Protein AF-A0A1Q9PH76-F1 (afdb_monomer)

Solvent-accessible surface area (backbone atoms only — not comparable to full-atom values): 3782 Å² total; per-residue (Å²): 137,91,77,54,82,52,67,74,78,48,44,24,76,36,69,50,79,48,55,94,69,63,47,92,38,44,30,66,85,55,56,65,70,29,42,30,23,43,37,91,51,100,55,34,34,29,47,54,96,94,39,84,41,82,40,61,96,85,77,77,96

Secondary structure (DSSP, 8-state):
----EEEEEEE--EE-S-GGG--TTEESSSPTTPEEEEESSS-EEEEETTEEEEE-TT---

Nearest PDB structures (foldseek):
  8fno-assembly1_G  TM=4.168E-01  e=8.233E+00  Homo sapiens
  6rwl-assembly1_D  TM=3.636E-01  e=9.957E+00  Simian immunodeficiency virus

Radius of gyration: 11.11 Å; Cα contacts (8 Å, |Δi|>4): 117; chains: 1; bounding box: 27×23×29 Å

pLDDT: mean 73.96, std 11.11, range [44.81, 89.62]

Sequence (61 aa):
MNYILGEPIGEIVRQTDKAWRFKDGTANKLPVGAKIYETDTEITNVIVDEKEIPYLKMLEG

Foldseek 3Di:
DDKDWADFPDEQQEEDQDPVPDDPSYAPPADGGWTWTDIPDPWIWTADPNDIDTDPSPPGD

Mean predicted aligned error: 7.52 Å

Structure (mmCIF, N/CA/C/O backbone):
data_AF-A0A1Q9PH76-F1
#
_entry.id   AF-A0A1Q9PH76-F1
#
loop_
_atom_site.group_PDB
_atom_site.id
_ato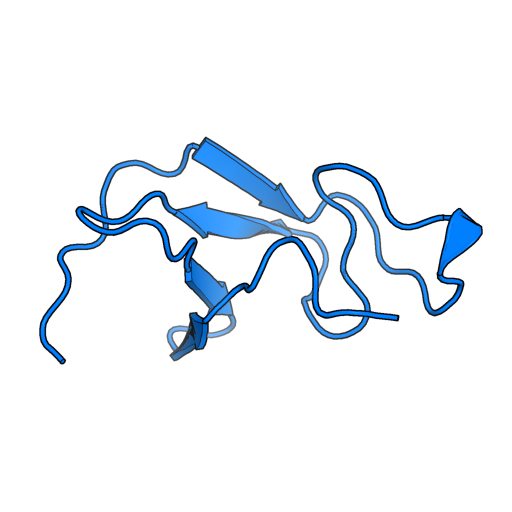m_site.type_symbol
_atom_site.label_atom_id
_atom_site.label_alt_id
_atom_site.label_comp_id
_atom_site.label_asym_id
_atom_site.label_entity_id
_atom_site.label_seq_id
_atom_site.pdbx_PDB_ins_code
_atom_site.Cartn_x
_atom_site.Cartn_y
_atom_site.Cartn_z
_atom_site.occupancy
_atom_site.B_iso_or_equiv
_atom_site.auth_seq_id
_atom_site.auth_comp_id
_atom_site.auth_asym_id
_atom_site.auth_atom_id
_atom_site.pdbx_PDB_model_num
ATOM 1 N N . MET A 1 1 ? -2.962 3.430 19.162 1.00 49.75 1 MET A N 1
ATOM 2 C CA . MET A 1 1 ? -3.800 4.291 18.304 1.00 49.75 1 MET A CA 1
ATOM 3 C C . MET A 1 1 ? -4.921 3.409 17.796 1.00 49.75 1 MET A C 1
ATOM 5 O O . MET A 1 1 ? -4.601 2.377 17.228 1.00 49.75 1 MET A O 1
ATOM 9 N N . ASN A 1 2 ? -6.179 3.743 18.090 1.00 55.94 2 ASN A N 1
ATOM 10 C CA . ASN A 1 2 ? -7.341 3.057 17.522 1.00 55.94 2 ASN A CA 1
ATOM 11 C C . ASN A 1 2 ? -7.792 3.906 16.333 1.00 55.94 2 ASN A C 1
ATOM 13 O O . ASN A 1 2 ? -8.182 5.049 16.553 1.00 55.94 2 ASN A O 1
ATOM 17 N N . TYR A 1 3 ? -7.676 3.384 15.119 1.00 62.75 3 TYR A N 1
ATOM 18 C CA . TYR A 1 3 ? -8.289 3.953 13.917 1.00 62.75 3 TYR A CA 1
ATOM 19 C C . TYR A 1 3 ? -9.346 2.969 13.417 1.00 62.75 3 TYR A C 1
ATOM 21 O O . TYR A 1 3 ? -9.280 1.775 13.727 1.00 62.75 3 TYR A O 1
ATOM 29 N N . ILE A 1 4 ? -10.318 3.456 12.654 1.00 69.75 4 ILE A N 1
ATOM 30 C CA . ILE A 1 4 ? -11.331 2.605 12.022 1.00 69.75 4 ILE A CA 1
ATOM 31 C C . ILE A 1 4 ? -10.932 2.410 10.560 1.00 69.75 4 ILE A C 1
ATOM 33 O O . ILE A 1 4 ? -10.673 3.377 9.845 1.00 69.75 4 ILE A O 1
ATOM 37 N N . LEU A 1 5 ? -10.869 1.154 10.112 1.00 70.88 5 LEU A N 1
ATOM 38 C CA . LEU A 1 5 ? -10.723 0.840 8.692 1.00 70.88 5 LEU A CA 1
ATOM 39 C C . LEU A 1 5 ? -12.018 1.214 7.960 1.00 70.88 5 LEU A C 1
ATOM 41 O O . LEU A 1 5 ? -13.086 0.688 8.283 1.00 70.88 5 LEU A O 1
ATOM 45 N N . GLY A 1 6 ? -11.916 2.126 6.995 1.00 73.62 6 GLY A N 1
ATOM 46 C CA . GLY A 1 6 ? -13.011 2.515 6.111 1.00 73.62 6 GLY A CA 1
ATOM 47 C C . GLY A 1 6 ? -13.206 1.548 4.940 1.00 73.62 6 GLY A C 1
ATOM 48 O O . GLY A 1 6 ? -12.754 0.401 4.958 1.00 73.62 6 GLY A O 1
ATOM 49 N N . GLU A 1 7 ? -13.886 2.016 3.893 1.00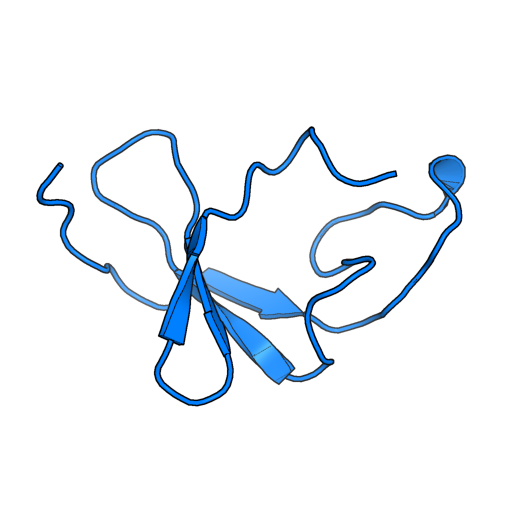 78.75 7 GLU A N 1
ATOM 50 C CA . GLU A 1 7 ? -14.019 1.259 2.646 1.00 78.75 7 GLU A CA 1
ATOM 51 C C . GLU A 1 7 ? -12.667 1.155 1.909 1.00 78.75 7 GLU A C 1
ATOM 53 O O . GLU A 1 7 ? -11.820 2.050 2.015 1.00 78.75 7 GLU A O 1
ATOM 58 N N . PRO A 1 8 ? -12.421 0.062 1.162 1.00 81.56 8 PRO A N 1
ATOM 59 C CA . PRO A 1 8 ? -11.234 -0.039 0.327 1.00 81.56 8 PRO A CA 1
ATOM 60 C C . PRO A 1 8 ? -11.304 1.000 -0.797 1.00 81.56 8 PRO A C 1
ATOM 62 O O . PRO A 1 8 ? -12.213 0.977 -1.625 1.00 81.56 8 PRO A O 1
ATOM 65 N N . ILE A 1 9 ? -10.311 1.882 -0.850 1.00 84.62 9 ILE A N 1
ATOM 66 C CA . ILE A 1 9 ? -10.216 2.971 -1.834 1.00 84.62 9 ILE A CA 1
ATOM 67 C C . ILE A 1 9 ? -9.309 2.624 -3.021 1.00 84.62 9 ILE A C 1
ATOM 69 O O . ILE A 1 9 ? -9.231 3.375 -3.992 1.00 84.62 9 ILE A O 1
ATOM 73 N N . GLY A 1 10 ? -8.600 1.494 -2.954 1.00 84.38 10 GLY A N 1
ATOM 74 C CA . GLY A 1 10 ? -7.728 1.039 -4.029 1.00 84.38 10 GLY A CA 1
ATOM 75 C C . GLY A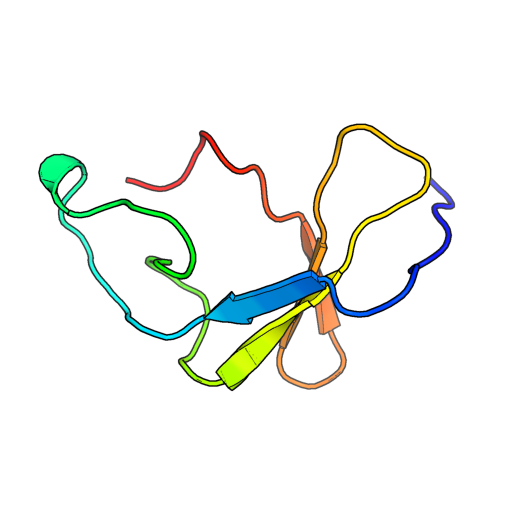 1 10 ? -6.986 -0.249 -3.703 1.00 84.38 10 GLY A C 1
ATOM 76 O O . GLY A 1 10 ? -7.237 -0.907 -2.693 1.00 84.38 10 GLY A O 1
ATOM 77 N N . GLU A 1 11 ? -6.042 -0.596 -4.570 1.00 88.50 11 GLU A N 1
ATOM 78 C CA . GLU A 1 11 ? -5.196 -1.775 -4.421 1.00 88.50 11 GLU A CA 1
ATOM 79 C C . GLU A 1 11 ? -3.782 -1.522 -4.951 1.00 88.50 11 GLU A C 1
ATOM 81 O O . GLU A 1 11 ? -3.542 -0.631 -5.773 1.00 88.50 11 GLU A O 1
ATOM 86 N N . ILE A 1 12 ? -2.833 -2.327 -4.483 1.00 87.50 12 ILE A N 1
ATOM 87 C CA . ILE A 1 12 ? -1.491 -2.369 -5.052 1.00 87.50 12 ILE A CA 1
ATOM 88 C C . ILE A 1 12 ? -1.557 -3.110 -6.383 1.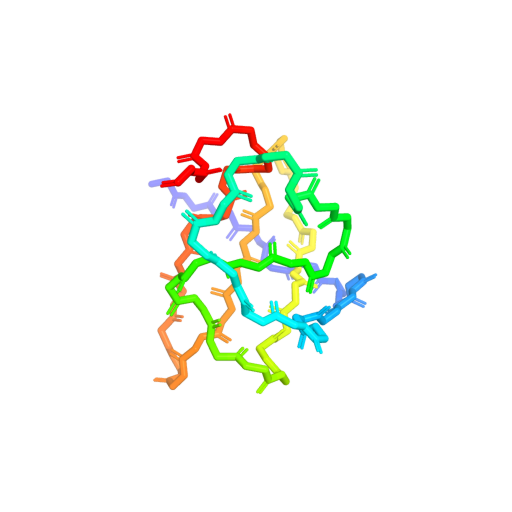00 87.50 12 ILE A C 1
ATOM 90 O O . ILE A 1 12 ? -1.807 -4.309 -6.431 1.00 87.50 12 ILE A O 1
ATOM 94 N N . VAL A 1 13 ? -1.277 -2.403 -7.471 1.00 89.62 13 VAL A N 1
ATOM 95 C CA . VAL A 1 13 ? -1.252 -2.960 -8.830 1.00 89.62 13 VAL A CA 1
ATOM 96 C C . VAL A 1 13 ? 0.168 -3.267 -9.301 1.00 89.62 13 VAL A C 1
ATOM 98 O O . VAL A 1 13 ? 0.355 -3.964 -10.299 1.00 89.62 13 VAL A O 1
ATOM 101 N N . ARG A 1 14 ? 1.197 -2.744 -8.614 1.00 86.38 14 ARG A N 1
ATOM 102 C CA . ARG A 1 14 ? 2.595 -2.936 -9.023 1.00 86.38 14 ARG A CA 1
ATOM 103 C C . ARG A 1 14 ? 3.589 -2.861 -7.867 1.00 86.38 14 ARG A C 1
ATOM 105 O O . ARG A 1 14 ? 3.464 -2.017 -6.988 1.00 86.38 14 ARG A O 1
ATOM 112 N N . GLN A 1 15 ? 4.647 -3.668 -7.947 1.00 88.94 15 GLN A N 1
ATOM 113 C CA . GLN A 1 15 ? 5.818 -3.549 -7.076 1.00 88.94 15 GLN A CA 1
ATOM 114 C C . GLN A 1 15 ? 6.998 -2.852 -7.772 1.00 88.94 15 GLN A C 1
ATOM 116 O O . GLN A 1 15 ? 7.238 -3.061 -8.967 1.00 88.94 15 GLN A O 1
ATOM 121 N N . THR A 1 16 ? 7.735 -2.000 -7.054 1.00 83.56 16 THR A N 1
ATOM 122 C CA . THR A 1 16 ? 8.980 -1.389 -7.550 1.00 83.56 16 THR A CA 1
ATOM 123 C C . THR A 1 16 ? 9.920 -0.985 -6.412 1.00 83.56 16 THR A C 1
ATOM 125 O O . THR A 1 16 ? 9.489 -0.629 -5.327 1.00 83.56 16 THR A O 1
ATOM 128 N N . ASP A 1 17 ? 11.217 -0.966 -6.690 1.00 83.12 17 ASP A N 1
ATOM 129 C CA . ASP A 1 17 ? 12.320 -0.514 -5.822 1.00 83.12 17 ASP A CA 1
ATOM 130 C C . ASP A 1 17 ? 12.994 0.767 -6.338 1.00 83.12 17 ASP A C 1
ATOM 132 O O . ASP A 1 17 ? 14.130 1.095 -6.011 1.00 83.12 17 ASP A O 1
ATOM 136 N N . LYS A 1 18 ? 12.312 1.470 -7.244 1.00 81.69 18 LYS A N 1
ATOM 137 C CA . LYS A 1 18 ? 12.827 2.671 -7.894 1.00 81.69 18 LYS A CA 1
ATOM 138 C C . LYS A 1 18 ? 11.949 3.832 -7.489 1.00 81.69 18 LYS A C 1
ATOM 140 O O . LYS A 1 18 ? 10.835 3.925 -7.999 1.00 81.69 18 LYS A O 1
ATOM 145 N N . ALA A 1 19 ? 12.480 4.742 -6.674 1.00 78.44 19 ALA A N 1
ATOM 146 C CA . ALA A 1 19 ? 11.799 5.959 -6.219 1.00 78.44 19 ALA A CA 1
ATOM 147 C C . ALA A 1 19 ? 11.026 6.683 -7.346 1.00 78.44 19 ALA A C 1
ATOM 149 O O . ALA A 1 19 ? 9.846 6.982 -7.216 1.00 78.44 19 ALA A O 1
ATOM 150 N N . TRP A 1 20 ? 11.641 6.865 -8.522 1.00 78.75 20 TRP A N 1
ATOM 151 C CA . TRP A 1 20 ? 11.019 7.541 -9.676 1.00 78.75 20 TRP A CA 1
ATOM 152 C C . TRP A 1 20 ? 9.842 6.785 -10.317 1.00 78.75 20 TRP A C 1
ATOM 154 O O . TRP A 1 20 ? 9.125 7.332 -11.157 1.00 78.75 20 TRP A O 1
ATOM 164 N N . ARG A 1 21 ? 9.659 5.510 -9.969 1.00 76.75 21 ARG A N 1
ATOM 165 C CA . ARG A 1 21 ? 8.531 4.682 -10.390 1.00 76.75 21 ARG A CA 1
ATOM 166 C C . ARG A 1 21 ? 7.438 4.617 -9.331 1.00 76.75 21 ARG A C 1
ATOM 168 O O . ARG A 1 21 ? 6.436 3.974 -9.621 1.00 76.75 21 ARG A O 1
ATOM 175 N N . PHE A 1 22 ? 7.577 5.226 -8.157 1.00 78.00 22 P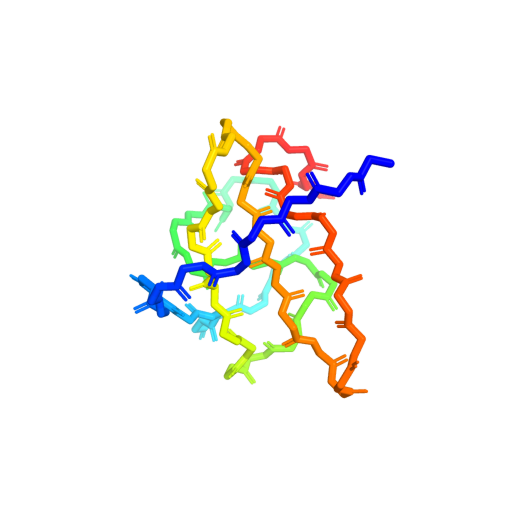HE A N 1
ATOM 176 C CA . PHE A 1 22 ? 6.472 5.263 -7.204 1.00 78.00 22 PHE A CA 1
ATOM 177 C C . PHE A 1 22 ? 5.370 6.189 -7.711 1.00 78.00 22 PHE A C 1
ATOM 179 O O . PHE A 1 22 ? 5.589 7.361 -8.008 1.00 78.00 22 PHE A O 1
ATOM 186 N N . LYS A 1 23 ? 4.191 5.599 -7.885 1.00 79.94 23 LYS A N 1
ATOM 187 C CA . LYS A 1 23 ? 2.933 6.222 -8.302 1.00 79.94 23 LYS A CA 1
ATOM 188 C C . LYS A 1 23 ? 1.810 5.546 -7.521 1.00 79.94 23 LYS A C 1
ATOM 190 O O . LYS A 1 23 ? 2.058 4.529 -6.870 1.00 79.94 23 LYS A O 1
ATOM 195 N N . ASP A 1 24 ? 0.589 6.052 -7.642 1.00 77.25 24 ASP A N 1
ATOM 196 C CA . ASP A 1 24 ? -0.586 5.433 -7.025 1.00 77.25 24 ASP A CA 1
ATOM 197 C C . ASP A 1 24 ? -0.664 3.926 -7.335 1.00 77.25 24 ASP A C 1
ATOM 199 O O . ASP A 1 24 ? -0.378 3.483 -8.453 1.00 77.25 24 ASP A O 1
ATOM 203 N N . GLY A 1 25 ? -0.971 3.127 -6.309 1.00 78.44 25 GLY A N 1
ATOM 204 C CA . GLY A 1 25 ? -1.016 1.664 -6.404 1.00 78.44 25 GLY A CA 1
ATOM 205 C C . GLY A 1 25 ? 0.350 0.988 -6.587 1.00 78.44 25 GLY A C 1
ATOM 206 O O . GLY A 1 25 ? 0.402 -0.190 -6.941 1.00 78.44 25 GLY A O 1
ATOM 207 N N . THR A 1 26 ? 1.461 1.705 -6.379 1.00 84.44 26 THR A N 1
ATOM 208 C CA . THR A 1 26 ? 2.810 1.125 -6.362 1.00 84.44 26 THR A CA 1
ATOM 209 C C . THR A 1 26 ? 3.347 1.033 -4.932 1.00 84.44 26 THR A C 1
ATOM 211 O O . THR A 1 26 ? 3.256 1.995 -4.172 1.00 84.44 26 THR A O 1
ATOM 214 N N . ALA A 1 27 ? 3.955 -0.100 -4.587 1.00 83.62 27 ALA A N 1
ATOM 215 C CA . ALA A 1 27 ? 4.664 -0.296 -3.322 1.00 83.62 27 ALA A CA 1
ATOM 216 C C . ALA A 1 27 ? 6.012 -0.989 -3.545 1.00 83.62 27 ALA A C 1
ATOM 218 O O . ALA A 1 27 ? 6.215 -1.639 -4.571 1.00 83.62 27 ALA A O 1
ATOM 219 N N . ASN A 1 28 ? 6.934 -0.891 -2.589 1.00 81.75 28 ASN A N 1
ATOM 220 C CA . ASN A 1 28 ? 8.146 -1.718 -2.620 1.00 81.75 28 ASN A CA 1
ATOM 221 C C . ASN A 1 28 ? 7.939 -3.053 -1.912 1.00 81.75 28 ASN A C 1
ATOM 223 O O . ASN A 1 28 ? 8.384 -4.088 -2.403 1.00 81.75 28 ASN A O 1
ATOM 227 N N . LYS A 1 29 ? 7.244 -3.022 -0.771 1.00 81.44 29 LYS A N 1
ATOM 228 C CA . LYS A 1 29 ? 7.138 -4.172 0.137 1.00 81.44 29 LYS A CA 1
ATOM 229 C C . LYS A 1 29 ? 5.782 -4.862 0.097 1.00 81.44 29 LYS A C 1
ATOM 231 O O . LYS A 1 29 ? 5.687 -6.031 0.456 1.00 81.44 29 LYS A O 1
ATOM 236 N N . LEU A 1 30 ? 4.738 -4.157 -0.331 1.00 83.75 30 LEU A N 1
ATOM 237 C CA . LEU A 1 30 ? 3.376 -4.687 -0.330 1.00 83.75 30 LEU A CA 1
ATOM 238 C C . LEU A 1 30 ? 3.123 -5.509 -1.599 1.00 83.75 30 LEU A C 1
ATOM 240 O O . LEU A 1 30 ? 3.516 -5.064 -2.682 1.00 83.75 30 LEU A O 1
ATOM 244 N N . PRO A 1 31 ? 2.501 -6.694 -1.498 1.00 84.69 31 PRO A N 1
ATOM 245 C CA . PRO A 1 31 ? 2.217 -7.536 -2.650 1.00 84.69 31 PRO A CA 1
ATOM 246 C C . PRO A 1 31 ? 1.147 -6.916 -3.550 1.00 84.69 31 PRO A C 1
ATOM 248 O O . PRO A 1 31 ? 0.273 -6.176 -3.098 1.00 84.69 31 PRO A O 1
ATOM 251 N N . VAL A 1 32 ? 1.199 -7.260 -4.837 1.00 87.94 32 VAL A N 1
ATOM 252 C CA . VAL A 1 32 ? 0.128 -6.927 -5.784 1.00 87.94 32 VAL A CA 1
ATOM 253 C C . VAL A 1 32 ? -1.176 -7.590 -5.327 1.00 87.94 32 VAL A C 1
ATOM 255 O O . VAL A 1 32 ? -1.175 -8.756 -4.939 1.00 87.94 32 VAL A O 1
ATOM 258 N N . GLY A 1 33 ? -2.274 -6.838 -5.359 1.00 85.31 33 GLY A N 1
ATOM 259 C CA . GLY A 1 33 ? -3.586 -7.235 -4.845 1.00 85.31 33 GLY A CA 1
ATOM 260 C C . GLY A 1 33 ? -3.829 -6.866 -3.377 1.00 85.31 33 GLY A C 1
ATOM 261 O O . GLY A 1 33 ? -4.938 -7.065 -2.882 1.00 85.31 33 GLY A O 1
ATOM 262 N N . ALA A 1 34 ? -2.837 -6.307 -2.671 1.00 86.75 34 ALA A N 1
ATOM 263 C CA . ALA A 1 34 ? -3.056 -5.783 -1.325 1.00 86.75 34 ALA A CA 1
ATOM 264 C C . ALA A 1 34 ? -4.026 -4.593 -1.363 1.00 86.75 34 ALA A C 1
ATOM 266 O O . ALA A 1 34 ? -3.841 -3.660 -2.150 1.00 86.75 34 ALA A O 1
ATOM 267 N N . LYS A 1 35 ? -5.053 -4.621 -0.510 1.00 85.94 35 LYS A N 1
ATOM 268 C CA . LYS A 1 35 ? -6.101 -3.593 -0.471 1.00 85.94 35 LYS A CA 1
ATOM 269 C C . LYS A 1 35 ? -5.661 -2.387 0.346 1.00 85.94 35 LYS A C 1
ATOM 271 O O . LYS A 1 35 ? -5.146 -2.534 1.454 1.00 85.94 35 LYS A O 1
ATOM 276 N N . ILE A 1 36 ? -5.906 -1.209 -0.210 1.00 82.31 36 ILE A N 1
ATOM 277 C CA . ILE A 1 36 ? -5.636 0.091 0.393 1.00 82.31 36 ILE A CA 1
ATOM 278 C C . ILE A 1 36 ? -6.941 0.595 1.005 1.00 82.31 36 ILE A C 1
ATOM 280 O O . ILE A 1 36 ? -7.948 0.726 0.308 1.00 82.31 36 ILE A O 1
ATOM 284 N N . TYR A 1 37 ? -6.908 0.892 2.296 1.00 80.81 37 TYR A N 1
ATOM 285 C CA . TYR A 1 37 ? -8.042 1.381 3.065 1.00 80.81 37 TYR A CA 1
ATOM 286 C C . TYR A 1 37 ? -7.786 2.816 3.498 1.00 80.81 37 TYR A C 1
ATOM 288 O O . TYR A 1 37 ? -6.697 3.158 3.977 1.00 80.81 37 TYR A O 1
ATOM 296 N N . GLU A 1 38 ? -8.808 3.650 3.342 1.00 75.19 38 GLU A N 1
ATOM 297 C CA . GLU A 1 38 ? -8.834 4.942 4.008 1.00 75.19 38 GLU A CA 1
ATOM 298 C C . GLU A 1 38 ? -9.114 4.715 5.493 1.00 75.19 38 GLU A C 1
ATOM 300 O O . GLU A 1 38 ? -9.877 3.818 5.866 1.00 75.19 38 GLU A O 1
ATOM 305 N N . THR A 1 39 ? -8.473 5.502 6.347 1.00 71.94 39 THR A N 1
ATOM 306 C CA . THR A 1 39 ? -8.849 5.556 7.758 1.00 71.94 39 THR A CA 1
ATOM 307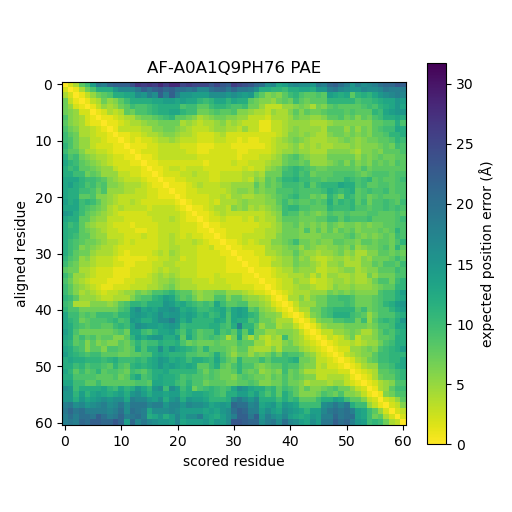 C C . THR A 1 39 ? -9.453 6.907 8.074 1.00 71.94 39 THR A C 1
ATOM 309 O O . THR A 1 39 ? -9.345 7.852 7.298 1.00 71.94 39 THR A O 1
ATOM 312 N N . ASP A 1 40 ? -10.054 7.019 9.250 1.00 70.75 40 ASP A N 1
ATOM 313 C CA . ASP A 1 40 ? -10.525 8.278 9.824 1.00 70.75 40 ASP A CA 1
ATOM 314 C C . ASP A 1 40 ? -9.392 9.274 10.166 1.00 70.75 40 ASP A C 1
ATOM 316 O O . ASP A 1 40 ? -9.638 10.334 10.743 1.00 70.75 40 ASP A O 1
ATOM 320 N N . THR A 1 41 ? -8.148 8.960 9.791 1.00 68.50 41 THR A N 1
ATOM 321 C CA . THR A 1 41 ? -6.957 9.798 9.958 1.00 68.50 41 THR A CA 1
ATOM 322 C C . THR A 1 41 ? -6.256 10.031 8.614 1.00 68.50 41 THR A C 1
ATOM 324 O O . THR A 1 41 ? -6.516 9.340 7.635 1.00 68.50 41 THR A O 1
ATOM 327 N N . GLU A 1 42 ? -5.287 10.953 8.559 1.00 64.62 42 GLU A N 1
ATOM 328 C CA . GLU A 1 42 ? -4.453 11.181 7.358 1.00 64.62 42 GLU A CA 1
ATOM 329 C C . GLU A 1 42 ? -3.536 9.987 6.996 1.00 64.62 42 GLU A C 1
ATOM 331 O O . GLU A 1 42 ? -2.776 10.044 6.026 1.00 64.62 42 GLU A O 1
ATOM 336 N N . ILE A 1 43 ? -3.580 8.897 7.770 1.00 64.44 43 ILE A N 1
ATOM 337 C CA . ILE A 1 43 ? -2.797 7.682 7.546 1.00 64.44 43 ILE A CA 1
ATOM 338 C C . ILE A 1 43 ? -3.621 6.717 6.692 1.00 64.44 43 ILE A C 1
ATOM 340 O O . ILE A 1 43 ? -4.703 6.274 7.071 1.00 64.44 43 ILE A O 1
ATOM 344 N N . THR A 1 44 ? -3.095 6.346 5.531 1.00 65.94 44 THR A N 1
ATOM 345 C CA . THR A 1 44 ? -3.647 5.243 4.740 1.00 65.94 44 THR A CA 1
ATOM 346 C C . THR A 1 44 ? -3.130 3.916 5.302 1.00 65.94 44 THR A C 1
ATOM 348 O O . THR A 1 44 ? -1.956 3.826 5.655 1.00 65.94 44 THR A O 1
ATOM 351 N N . ASN A 1 45 ? -3.960 2.874 5.371 1.00 67.94 45 ASN A N 1
ATOM 352 C CA . ASN A 1 45 ? -3.537 1.544 5.832 1.00 67.94 45 ASN A CA 1
ATOM 353 C C . ASN A 1 45 ? -3.709 0.499 4.733 1.00 67.94 45 ASN A C 1
ATOM 355 O O . ASN A 1 45 ? -4.634 0.571 3.926 1.00 67.94 45 ASN A O 1
ATOM 359 N N . VAL A 1 46 ? -2.815 -0.488 4.702 1.00 68.62 46 VAL A N 1
ATOM 360 C CA . VAL A 1 46 ? -2.886 -1.621 3.774 1.00 68.62 46 VAL A CA 1
ATOM 361 C C . VAL A 1 46 ? -2.964 -2.913 4.571 1.00 68.62 46 VAL A C 1
ATOM 363 O O . VAL A 1 46 ? -2.232 -3.088 5.542 1.00 68.62 46 VAL A O 1
ATOM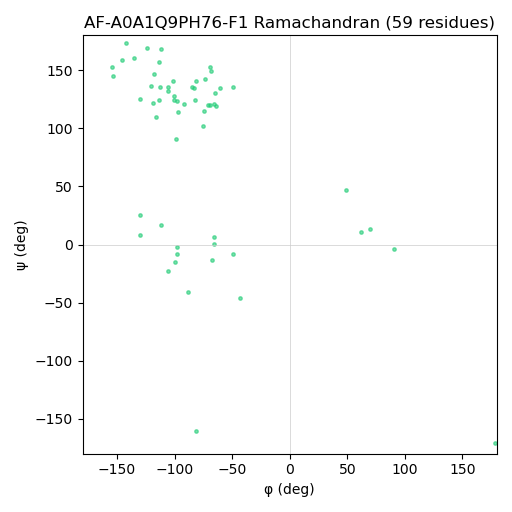 366 N N . ILE A 1 47 ? -3.838 -3.829 4.153 1.00 69.75 47 ILE A N 1
ATOM 367 C CA . ILE A 1 47 ? -3.941 -5.163 4.757 1.00 69.75 47 ILE A CA 1
ATOM 368 C C . ILE A 1 47 ? -3.211 -6.170 3.869 1.00 69.75 47 ILE A C 1
ATOM 370 O O . ILE A 1 47 ? -3.524 -6.303 2.684 1.00 69.75 47 ILE A O 1
ATOM 374 N N . VAL A 1 48 ? -2.256 -6.894 4.454 1.00 69.31 48 VAL A N 1
ATOM 375 C CA . VAL A 1 48 ? -1.518 -7.997 3.820 1.00 69.31 48 VAL A CA 1
ATOM 376 C C . VAL A 1 48 ? -1.561 -9.197 4.754 1.00 69.31 48 VAL A C 1
ATOM 378 O O . VAL A 1 48 ? -1.173 -9.066 5.911 1.00 69.31 48 VAL A O 1
ATOM 381 N N . ASP A 1 49 ? -2.021 -10.354 4.275 1.00 67.25 49 ASP A N 1
ATOM 382 C CA . ASP A 1 49 ? -2.112 -11.592 5.070 1.00 67.25 49 ASP A CA 1
ATOM 383 C C . ASP A 1 49 ? -2.789 -11.386 6.441 1.00 67.25 49 ASP A C 1
ATOM 385 O O . ASP A 1 49 ? -2.262 -11.786 7.477 1.00 67.25 49 ASP A O 1
ATOM 389 N N . GLU A 1 50 ? -3.930 -10.686 6.449 1.00 68.94 50 GLU A N 1
ATOM 390 C CA . GLU A 1 50 ? -4.700 -10.330 7.660 1.00 68.94 50 GLU A CA 1
ATOM 391 C C . GLU A 1 50 ? -3.949 -9.431 8.665 1.00 68.94 50 GLU A C 1
ATOM 393 O O . GLU A 1 50 ? -4.421 -9.207 9.779 1.00 68.94 50 GLU A O 1
ATOM 398 N N . LYS A 1 51 ? -2.796 -8.870 8.278 1.00 71.88 51 LYS A N 1
ATOM 399 C CA . LYS A 1 51 ? -2.034 -7.900 9.071 1.00 71.88 51 LYS A CA 1
ATOM 400 C C . LYS A 1 51 ? -2.180 -6.499 8.503 1.00 71.88 51 LYS A C 1
ATOM 402 O O . LYS A 1 51 ? -1.988 -6.270 7.310 1.00 71.88 51 LYS A O 1
ATOM 407 N N . GLU A 1 52 ? -2.462 -5.555 9.387 1.00 68.25 52 GLU A N 1
ATOM 408 C CA . GLU A 1 52 ? -2.527 -4.135 9.059 1.00 68.25 52 GLU A CA 1
ATOM 409 C C . GLU A 1 52 ? -1.121 -3.527 9.048 1.00 68.25 52 GLU A C 1
ATOM 411 O O . GLU A 1 52 ? -0.369 -3.619 10.022 1.00 68.25 52 GLU A O 1
ATOM 416 N N . ILE A 1 53 ? -0.761 -2.911 7.924 1.00 72.06 53 ILE A N 1
ATOM 417 C CA . ILE A 1 53 ? 0.511 -2.229 7.714 1.00 72.06 53 ILE A CA 1
ATOM 418 C C . ILE A 1 53 ? 0.205 -0.756 7.420 1.00 72.06 53 ILE A C 1
ATOM 420 O O . ILE A 1 53 ? -0.502 -0.469 6.448 1.00 72.06 53 ILE A O 1
ATOM 424 N N . PRO A 1 54 ? 0.736 0.192 8.213 1.00 66.06 54 PRO A N 1
ATOM 425 C CA . PRO A 1 54 ? 0.571 1.606 7.926 1.00 66.06 54 PRO A CA 1
ATOM 426 C C . PRO A 1 54 ? 1.253 1.969 6.609 1.00 66.06 54 PRO A C 1
ATOM 428 O O . PRO A 1 54 ? 2.464 1.809 6.447 1.00 66.06 54 PRO A O 1
ATOM 431 N N . TYR A 1 55 ? 0.459 2.459 5.662 1.00 64.06 55 TYR A N 1
ATOM 432 C CA . TYR A 1 55 ? 0.902 2.901 4.349 1.00 64.06 55 TYR A CA 1
ATOM 433 C C . TYR A 1 55 ? 1.056 4.419 4.355 1.00 64.06 55 TYR A C 1
ATOM 435 O O . TYR A 1 55 ? 0.145 5.194 4.063 1.00 64.06 55 TYR A O 1
ATOM 443 N N . LEU A 1 56 ? 2.262 4.865 4.690 1.00 64.31 56 LEU A N 1
ATOM 444 C CA . LEU A 1 56 ? 2.648 6.257 4.515 1.00 64.31 56 LEU A CA 1
ATOM 445 C C . LEU A 1 56 ? 2.907 6.492 3.027 1.00 64.31 56 LEU A C 1
ATOM 44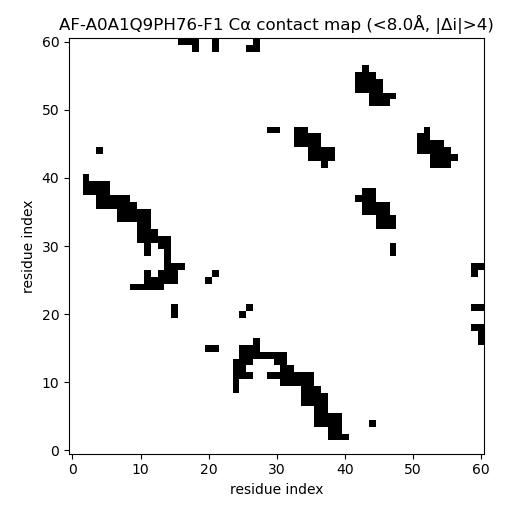7 O O . LEU A 1 56 ? 3.977 6.157 2.520 1.00 64.31 56 LEU A O 1
ATOM 451 N N . LYS A 1 57 ? 1.931 7.114 2.353 1.00 53.69 57 LYS A N 1
ATOM 452 C CA . LYS A 1 57 ? 1.902 7.458 0.915 1.00 53.69 57 LYS A CA 1
ATOM 453 C C . LYS A 1 57 ? 3.165 8.178 0.387 1.00 53.69 57 LYS A C 1
ATOM 455 O O . LYS A 1 57 ? 3.293 8.381 -0.813 1.00 53.69 57 LYS A O 1
ATOM 460 N N . MET A 1 58 ? 4.087 8.583 1.268 1.00 52.41 58 MET A N 1
ATOM 461 C CA . MET A 1 58 ? 5.267 9.404 0.977 1.00 52.41 58 MET A CA 1
ATOM 462 C C . MET A 1 58 ? 6.602 8.855 1.525 1.00 52.41 58 MET A C 1
ATOM 464 O O . MET A 1 58 ? 7.600 9.570 1.464 1.00 52.41 58 MET A O 1
ATOM 468 N N . LEU A 1 59 ? 6.658 7.629 2.070 1.00 52.81 59 LEU A N 1
ATOM 469 C CA . LEU A 1 59 ? 7.867 7.107 2.743 1.00 52.81 59 LEU A CA 1
ATOM 470 C C . LEU A 1 59 ? 8.312 5.713 2.272 1.00 52.81 59 LEU A C 1
ATOM 472 O O . LEU A 1 59 ? 8.994 5.000 3.004 1.00 52.81 59 LEU A O 1
ATOM 476 N N . GLU A 1 60 ? 7.969 5.329 1.043 1.00 50.16 60 GLU A N 1
ATOM 477 C CA . GLU A 1 60 ? 8.597 4.183 0.380 1.00 50.16 60 GLU A CA 1
ATOM 478 C C . GLU A 1 60 ? 9.418 4.647 -0.831 1.00 50.16 60 GLU A C 1
ATOM 480 O O . GLU A 1 60 ? 8.915 5.332 -1.723 1.00 50.16 60 GLU A O 1
ATOM 485 N N . GLY A 1 61 ? 10.699 4.270 -0.817 1.00 44.81 61 GLY A N 1
ATOM 486 C CA . GLY A 1 61 ? 11.676 4.377 -1.895 1.00 44.81 61 GLY A CA 1
ATOM 487 C C . GLY A 1 61 ? 12.413 3.056 -2.018 1.00 44.81 61 GLY A C 1
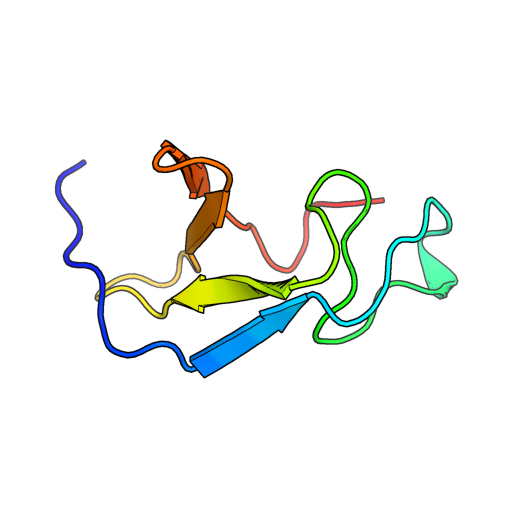ATOM 488 O O . GLY A 1 61 ? 12.766 2.500 -0.952 1.00 44.81 61 GLY A O 1
#